Protein AF-A0A7Z9JIG3-F1 (afdb_monomer_lite)

pLDDT: mean 84.03, std 18.08, range [43.31, 98.62]

Structure (mmCIF, N/CA/C/O backbone):
data_AF-A0A7Z9JIG3-F1
#
_entry.id   AF-A0A7Z9JIG3-F1
#
loop_
_atom_site.group_PDB
_atom_site.id
_atom_site.type_symbol
_atom_site.label_atom_id
_atom_site.label_alt_id
_atom_site.label_comp_id
_atom_site.label_asym_id
_atom_site.label_entity_id
_atom_site.label_seq_id
_atom_site.pdbx_PDB_ins_code
_atom_site.Cartn_x
_atom_site.Cartn_y
_atom_site.Cartn_z
_atom_site.occupancy
_atom_site.B_iso_or_equiv
_atom_site.auth_seq_id
_atom_site.auth_comp_id
_atom_site.auth_asym_id
_atom_site.auth_atom_id
_atom_site.pdbx_PDB_model_num
ATOM 1 N N . MET A 1 1 ? 5.951 4.928 -25.261 1.00 62.72 1 MET A N 1
ATOM 2 C CA . MET A 1 1 ? 5.215 4.439 -24.074 1.00 62.72 1 MET A CA 1
ATOM 3 C C . MET A 1 1 ? 5.091 2.922 -24.054 1.00 62.72 1 MET A C 1
ATOM 5 O O . MET A 1 1 ? 5.776 2.333 -23.246 1.00 62.72 1 MET A O 1
ATOM 9 N N . ILE A 1 2 ? 4.326 2.252 -24.931 1.00 71.62 2 ILE A N 1
ATOM 10 C CA . ILE A 1 2 ? 4.357 0.764 -24.968 1.00 71.62 2 ILE A CA 1
ATOM 11 C C . ILE A 1 2 ? 5.622 0.229 -25.665 1.00 71.62 2 ILE A C 1
ATOM 13 O O . ILE A 1 2 ? 6.087 -0.857 -25.353 1.00 71.62 2 ILE A O 1
ATOM 17 N N . ARG A 1 3 ? 6.213 1.014 -26.574 1.00 82.81 3 ARG A N 1
ATOM 18 C CA . ARG A 1 3 ? 7.421 0.633 -27.329 1.00 82.81 3 ARG A CA 1
ATOM 19 C C . ARG A 1 3 ? 8.702 0.548 -26.486 1.00 82.81 3 ARG A C 1
ATOM 21 O O . ARG A 1 3 ? 9.678 -0.004 -26.968 1.00 82.81 3 ARG A O 1
ATOM 28 N N . ASP A 1 4 ? 8.671 1.069 -25.261 1.00 93.25 4 ASP A N 1
ATOM 29 C CA . ASP A 1 4 ? 9.820 1.142 -24.346 1.00 93.25 4 ASP A CA 1
ATOM 30 C C . ASP A 1 4 ? 9.719 0.091 -23.220 1.00 93.25 4 ASP A C 1
ATOM 32 O O . ASP A 1 4 ? 10.455 0.144 -22.238 1.00 93.25 4 ASP A O 1
ATOM 36 N N . ILE A 1 5 ? 8.765 -0.841 -23.332 1.00 92.31 5 ILE A N 1
ATOM 37 C CA . ILE A 1 5 ? 8.522 -1.910 -22.362 1.00 92.31 5 ILE A CA 1
ATOM 38 C C . ILE A 1 5 ? 9.065 -3.208 -22.951 1.00 92.31 5 ILE A C 1
ATOM 40 O O . ILE A 1 5 ? 8.546 -3.688 -23.956 1.00 92.31 5 ILE A O 1
ATOM 44 N N . ASP A 1 6 ? 10.078 -3.780 -22.304 1.00 95.69 6 ASP A N 1
ATOM 45 C CA . ASP A 1 6 ? 10.637 -5.081 -22.681 1.00 95.69 6 ASP A CA 1
ATOM 46 C C . ASP A 1 6 ? 9.633 -6.215 -22.402 1.00 95.69 6 ASP A C 1
ATOM 48 O O . ASP A 1 6 ? 9.202 -6.927 -23.307 1.00 95.69 6 ASP A O 1
ATOM 52 N N . HIS A 1 7 ? 9.168 -6.329 -21.155 1.00 95.12 7 HIS A N 1
ATOM 53 C CA . HIS A 1 7 ? 8.132 -7.284 -20.766 1.00 95.12 7 HIS A CA 1
ATOM 54 C C . HIS A 1 7 ? 7.366 -6.834 -19.511 1.00 95.12 7 HIS A C 1
ATOM 56 O O . HIS A 1 7 ? 7.754 -5.902 -18.804 1.00 95.12 7 HIS A O 1
ATOM 62 N N . ILE A 1 8 ? 6.243 -7.501 -19.230 1.00 95.38 8 ILE A N 1
ATOM 63 C CA . ILE A 1 8 ? 5.399 -7.227 -18.060 1.00 95.38 8 ILE A CA 1
ATOM 64 C C . ILE A 1 8 ? 5.920 -8.037 -16.869 1.00 95.38 8 ILE A C 1
ATOM 66 O O . ILE A 1 8 ? 5.785 -9.257 -16.854 1.00 95.38 8 ILE A O 1
ATOM 70 N N . LEU A 1 9 ? 6.463 -7.358 -15.854 1.00 97.00 9 LEU A N 1
ATOM 71 C CA . LEU A 1 9 ? 6.930 -8.002 -14.617 1.00 97.00 9 LEU A CA 1
ATOM 72 C C . LEU A 1 9 ? 5.777 -8.467 -13.724 1.00 97.00 9 LEU A C 1
ATOM 74 O O . LEU A 1 9 ? 5.804 -9.567 -13.181 1.00 97.00 9 LEU A O 1
ATOM 78 N N . ILE A 1 10 ? 4.763 -7.616 -13.558 1.00 97.31 10 ILE A N 1
ATOM 79 C CA . ILE A 1 10 ? 3.598 -7.907 -12.725 1.00 97.31 10 ILE A CA 1
ATOM 80 C C . ILE A 1 10 ? 2.353 -7.484 -13.492 1.00 97.31 10 ILE A C 1
ATOM 82 O O . ILE A 1 10 ? 2.166 -6.313 -13.825 1.00 97.31 10 ILE A O 1
ATOM 86 N N . ALA A 1 11 ? 1.498 -8.456 -13.796 1.00 97.75 11 ALA A N 1
ATOM 87 C CA . ALA A 1 11 ? 0.231 -8.186 -14.453 1.00 97.75 11 ALA A CA 1
ATOM 88 C C . ALA A 1 11 ? -0.695 -7.373 -13.534 1.00 97.75 11 ALA A C 1
ATOM 90 O O . ALA A 1 11 ? -0.693 -7.540 -12.315 1.00 97.75 11 ALA A O 1
ATOM 91 N N . ARG A 1 12 ? -1.565 -6.549 -14.130 1.00 96.69 12 ARG A N 1
ATOM 92 C CA . ARG A 1 12 ? -2.561 -5.747 -13.396 1.00 96.69 12 ARG A CA 1
ATOM 93 C C . ARG A 1 12 ? -3.390 -6.582 -12.413 1.00 96.69 12 ARG A C 1
ATOM 95 O O . ARG A 1 12 ? -3.611 -6.140 -11.291 1.00 96.69 12 ARG A O 1
ATOM 102 N N . GLY A 1 13 ? -3.839 -7.767 -12.837 1.00 97.94 13 GLY A N 1
ATOM 103 C CA . GLY A 1 13 ? -4.615 -8.677 -11.988 1.00 97.94 13 GLY A CA 1
ATOM 104 C C . GLY A 1 13 ? -3.838 -9.101 -10.743 1.00 97.94 13 GLY A C 1
ATOM 105 O O . GLY A 1 13 ? -4.337 -8.938 -9.639 1.00 97.94 13 GLY A O 1
ATOM 106 N N . ALA A 1 14 ? -2.572 -9.496 -10.914 1.00 98.38 14 ALA A N 1
ATOM 107 C CA . ALA A 1 14 ? -1.705 -9.890 -9.806 1.00 98.38 14 ALA A CA 1
ATOM 108 C C . ALA A 1 14 ? -1.461 -8.745 -8.806 1.00 98.38 14 ALA A C 1
ATOM 110 O O . ALA A 1 14 ? -1.456 -8.980 -7.600 1.00 98.38 14 ALA A O 1
ATOM 111 N N . ILE A 1 15 ? -1.318 -7.498 -9.280 1.00 98.38 15 ILE A N 1
ATOM 112 C CA . ILE A 1 15 ? -1.245 -6.323 -8.394 1.00 98.38 15 ILE A CA 1
ATOM 113 C C . ILE A 1 15 ? -2.559 -6.164 -7.621 1.00 98.38 15 ILE A C 1
ATOM 115 O O . ILE A 1 15 ? -2.535 -6.035 -6.401 1.00 98.38 15 ILE A O 1
ATOM 119 N N . SER A 1 16 ? -3.704 -6.206 -8.309 1.00 98.25 16 SER A N 1
ATOM 120 C CA . SER A 1 16 ? -5.017 -6.043 -7.672 1.00 98.25 16 SER A CA 1
ATOM 121 C C . SER A 1 16 ? -5.298 -7.120 -6.624 1.00 98.25 16 SER A C 1
ATOM 123 O O . SER A 1 16 ? -5.801 -6.798 -5.548 1.00 98.25 16 SER A O 1
ATOM 125 N N . ASP A 1 17 ? -4.966 -8.376 -6.917 1.00 98.56 17 ASP A N 1
ATOM 126 C CA . ASP A 1 17 ? -5.141 -9.486 -5.984 1.00 98.56 17 ASP A CA 1
ATOM 127 C C . ASP A 1 17 ? -4.232 -9.315 -4.769 1.00 98.56 17 ASP A C 1
ATOM 129 O O . ASP A 1 17 ? -4.701 -9.400 -3.633 1.00 98.56 17 ASP A O 1
ATOM 133 N N . ARG A 1 18 ? -2.966 -8.936 -4.988 1.00 98.50 18 ARG A N 1
ATOM 134 C CA . ARG A 1 18 ? -2.036 -8.699 -3.885 1.00 98.50 18 ARG A CA 1
ATOM 135 C C . ARG A 1 18 ? -2.464 -7.537 -2.992 1.00 98.50 18 ARG A C 1
ATOM 137 O O . ARG A 1 18 ? -2.341 -7.628 -1.774 1.00 98.50 18 ARG A O 1
ATOM 144 N N . VAL A 1 19 ? -2.977 -6.453 -3.569 1.00 98.56 19 VAL A N 1
ATOM 145 C CA . VAL A 1 19 ? -3.496 -5.310 -2.804 1.00 98.56 19 VAL A CA 1
ATOM 146 C C . VAL A 1 19 ? -4.714 -5.719 -1.967 1.00 98.56 19 VAL A C 1
ATOM 148 O O . VAL A 1 19 ? -4.804 -5.328 -0.804 1.00 98.56 19 VAL A O 1
ATOM 151 N N . ARG A 1 20 ? -5.616 -6.550 -2.508 1.00 98.50 20 ARG A N 1
ATOM 152 C CA . ARG A 1 20 ? -6.767 -7.087 -1.762 1.00 98.50 20 ARG A CA 1
ATOM 153 C C . ARG A 1 20 ? -6.321 -7.934 -0.569 1.00 98.50 20 ARG A C 1
ATOM 155 O O . ARG A 1 20 ? -6.821 -7.729 0.535 1.00 98.50 20 ARG A O 1
ATOM 162 N N . GLU A 1 21 ? -5.379 -8.851 -0.784 1.00 98.62 21 GLU A N 1
ATOM 163 C CA . GLU A 1 21 ? -4.799 -9.683 0.280 1.00 98.62 21 GLU A CA 1
ATOM 164 C C . GLU A 1 21 ? -4.140 -8.833 1.370 1.00 98.62 21 GLU A C 1
ATOM 166 O O . GLU A 1 21 ? -4.319 -9.096 2.558 1.00 98.62 21 GLU A O 1
ATOM 171 N N . LEU A 1 22 ? -3.394 -7.795 0.977 1.00 98.38 22 LEU A N 1
ATOM 172 C CA . LEU A 1 22 ? -2.766 -6.867 1.917 1.00 98.38 22 LEU A CA 1
ATOM 173 C C . LEU A 1 22 ? -3.805 -6.100 2.736 1.00 98.38 22 LEU A C 1
ATOM 175 O O . LEU A 1 22 ? -3.637 -5.990 3.946 1.00 98.38 22 LEU A O 1
ATOM 179 N N . GLY A 1 23 ? -4.882 -5.618 2.110 1.00 97.31 23 GLY A N 1
ATOM 180 C CA . GLY A 1 23 ? -5.986 -4.967 2.817 1.00 97.31 23 GLY A CA 1
ATOM 181 C C . GLY A 1 23 ? -6.583 -5.877 3.890 1.00 97.31 23 GLY A C 1
ATOM 182 O O . GLY A 1 23 ? -6.626 -5.498 5.055 1.00 97.31 23 GLY A O 1
ATOM 183 N N . GLN A 1 24 ? -6.923 -7.119 3.527 1.00 97.44 24 GLN A N 1
ATOM 184 C CA . GLN A 1 24 ? -7.437 -8.123 4.468 1.00 97.44 24 GLN A CA 1
ATOM 185 C C . GLN A 1 24 ? -6.457 -8.418 5.608 1.00 97.44 24 GLN A C 1
ATOM 187 O O . GLN A 1 24 ? -6.859 -8.510 6.768 1.00 97.44 24 GLN A O 1
ATOM 192 N N . ALA A 1 25 ? -5.169 -8.563 5.287 1.00 97.94 25 ALA A N 1
ATOM 193 C CA . ALA A 1 25 ? -4.140 -8.806 6.285 1.00 97.94 25 ALA A CA 1
ATOM 194 C C . ALA A 1 25 ? -4.022 -7.627 7.259 1.00 97.94 25 ALA A C 1
ATOM 196 O O . ALA A 1 25 ? -3.982 -7.857 8.463 1.00 97.94 25 ALA A O 1
ATOM 197 N N . ILE A 1 26 ? -4.002 -6.386 6.765 1.00 95.94 26 ILE A N 1
ATOM 198 C CA . ILE A 1 26 ? -3.933 -5.181 7.602 1.00 95.94 26 ILE A CA 1
ATOM 199 C C . ILE A 1 26 ? -5.168 -5.075 8.494 1.00 95.94 26 ILE A C 1
ATOM 201 O O . ILE A 1 26 ? -5.008 -4.872 9.692 1.00 95.94 26 ILE A O 1
ATOM 205 N N . THR A 1 27 ? -6.372 -5.264 7.943 1.00 93.88 27 THR A N 1
ATOM 206 C CA . THR A 1 27 ? -7.616 -5.258 8.726 1.00 93.88 27 THR A CA 1
ATOM 207 C C . THR A 1 27 ? -7.532 -6.250 9.873 1.00 93.88 27 THR A C 1
ATOM 209 O O . THR A 1 27 ? -7.668 -5.840 11.015 1.00 93.88 27 THR A O 1
ATOM 212 N N . LYS A 1 28 ? -7.150 -7.502 9.586 1.00 95.06 28 LYS A N 1
ATOM 213 C CA . LYS A 1 28 ? -6.996 -8.536 10.613 1.00 95.06 28 LYS A CA 1
ATOM 214 C C . LYS A 1 28 ? -5.994 -8.157 11.709 1.00 95.06 28 LYS A C 1
ATOM 216 O O . LYS A 1 28 ? -6.205 -8.459 12.877 1.00 95.06 28 LYS A O 1
ATOM 221 N N . HIS A 1 29 ? -4.879 -7.521 11.349 1.00 94.56 29 HIS A N 1
ATOM 222 C CA . HIS A 1 29 ? -3.883 -7.079 12.335 1.00 94.56 29 HIS A CA 1
ATOM 223 C C . HIS A 1 29 ? -4.380 -5.927 13.212 1.00 94.56 29 HIS A C 1
ATOM 225 O O . HIS A 1 29 ? -3.826 -5.703 14.283 1.00 94.56 29 HIS A O 1
ATOM 231 N N . LEU A 1 30 ? -5.393 -5.195 12.754 1.00 91.88 30 LEU A N 1
ATOM 232 C CA . LEU A 1 30 ? -5.990 -4.070 13.460 1.00 91.88 30 LEU A CA 1
ATOM 233 C C . LEU A 1 30 ? -7.374 -4.415 14.035 1.00 91.88 30 LEU A C 1
ATOM 235 O O . LEU A 1 30 ? -8.058 -3.506 14.483 1.00 91.88 30 LEU A O 1
ATOM 239 N N . ASP A 1 31 ? -7.778 -5.692 14.072 1.00 88.19 31 ASP A N 1
ATOM 240 C CA . ASP A 1 31 ? -9.097 -6.119 14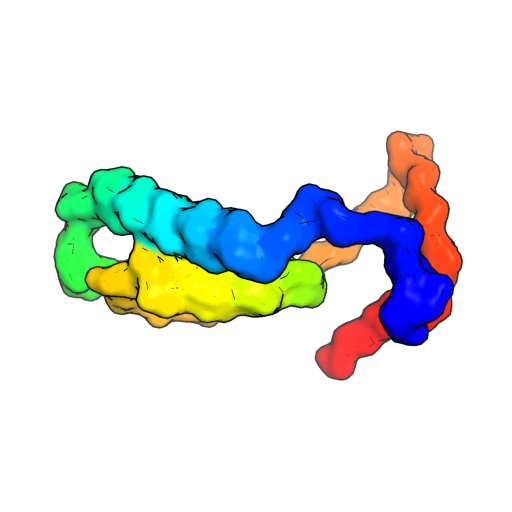.580 1.00 88.19 31 ASP A CA 1
ATOM 241 C C . ASP A 1 31 ? -9.323 -5.738 16.058 1.00 88.19 31 ASP A C 1
ATOM 243 O O . ASP A 1 31 ? -10.461 -5.563 16.485 1.00 88.19 31 ASP A O 1
ATOM 247 N N . GLU A 1 32 ? -8.251 -5.611 16.850 1.00 86.56 32 GLU A N 1
ATOM 248 C CA . GLU A 1 32 ? -8.316 -5.186 18.259 1.00 86.56 32 GLU A CA 1
ATOM 249 C C . GLU A 1 32 ? -8.427 -3.662 18.431 1.00 86.56 32 GLU A C 1
ATOM 251 O O . GLU A 1 32 ? -8.669 -3.176 19.537 1.00 86.56 32 GLU A O 1
ATOM 256 N N . VAL A 1 33 ? -8.231 -2.896 17.355 1.00 84.19 33 VAL A N 1
ATOM 257 C CA . VAL A 1 33 ? -8.407 -1.444 17.363 1.00 84.19 33 VAL A CA 1
ATOM 258 C C . VAL A 1 33 ? -9.902 -1.141 17.365 1.00 84.19 33 VAL A C 1
ATOM 260 O O . VAL A 1 33 ? -10.662 -1.723 16.594 1.00 84.19 33 VAL A O 1
ATOM 263 N N . ASP A 1 34 ? -10.325 -0.217 18.229 1.00 80.56 34 ASP A N 1
ATOM 264 C CA . ASP A 1 34 ? -11.718 0.222 18.295 1.00 80.56 34 ASP A CA 1
ATOM 265 C C . ASP A 1 34 ? -12.208 0.643 16.898 1.00 80.56 34 ASP A C 1
ATOM 267 O O . ASP A 1 34 ? -11.540 1.406 16.196 1.00 80.56 34 ASP A O 1
ATOM 271 N N . ALA A 1 35 ? -13.385 0.159 16.495 1.00 74.56 35 ALA A N 1
ATOM 272 C CA . ALA A 1 35 ? -13.995 0.473 15.206 1.00 74.56 35 ALA A CA 1
ATOM 273 C C . ALA A 1 35 ? -14.212 1.987 15.004 1.00 74.56 35 ALA A C 1
ATOM 275 O O . ALA A 1 35 ? -14.307 2.458 13.865 1.00 74.56 35 ALA A O 1
ATOM 276 N N . ASP A 1 36 ? -14.275 2.759 16.093 1.00 78.88 36 ASP A N 1
ATOM 277 C CA . ASP A 1 36 ? -14.367 4.215 16.046 1.00 78.88 36 ASP A CA 1
ATOM 278 C C . ASP A 1 36 ? -13.022 4.941 15.944 1.00 78.88 36 ASP A C 1
ATOM 280 O O . ASP A 1 36 ? -13.002 6.141 15.641 1.00 78.88 36 ASP A O 1
ATOM 284 N N . GLN A 1 37 ? -11.904 4.238 16.122 1.00 84.56 37 GLN A N 1
ATOM 285 C CA . GLN A 1 37 ? -10.573 4.813 16.018 1.00 84.56 37 GLN A CA 1
ATOM 286 C C . GLN A 1 37 ? -10.149 4.972 14.552 1.00 84.56 37 GLN A C 1
ATOM 288 O O . GLN A 1 37 ? -10.157 4.046 13.743 1.00 84.56 37 GLN A O 1
ATOM 293 N N . GLU A 1 38 ? -9.752 6.193 14.206 1.00 90.25 38 GLU A N 1
ATOM 294 C CA . GLU A 1 38 ? -9.254 6.530 12.877 1.00 90.25 38 GLU A CA 1
ATOM 295 C C . GLU A 1 38 ? -7.791 6.091 12.710 1.00 90.25 38 GLU A C 1
ATOM 297 O O . GLU A 1 38 ? -6.934 6.405 13.541 1.00 90.25 38 GLU A O 1
ATOM 302 N N . ILE A 1 39 ? -7.484 5.414 11.601 1.00 92.31 39 ILE A N 1
ATOM 303 C CA . ILE A 1 39 ? -6.111 5.068 11.218 1.00 92.31 39 ILE A CA 1
ATOM 304 C C . ILE A 1 39 ? -5.530 6.149 10.312 1.00 92.31 39 ILE A C 1
ATOM 306 O O . ILE A 1 39 ? -6.191 6.657 9.404 1.00 92.31 39 ILE A O 1
ATOM 310 N N . VAL A 1 40 ? -4.254 6.472 10.521 1.00 94.06 40 VAL A N 1
ATOM 311 C CA . VAL A 1 40 ? -3.516 7.392 9.652 1.00 94.06 40 VAL A CA 1
ATOM 312 C C . VAL A 1 40 ? -2.709 6.604 8.623 1.00 94.06 40 VAL A C 1
ATOM 314 O O . VAL A 1 40 ? -1.813 5.843 8.981 1.00 94.06 40 VAL A O 1
ATOM 317 N N . LEU A 1 41 ? -2.998 6.821 7.341 1.00 94.8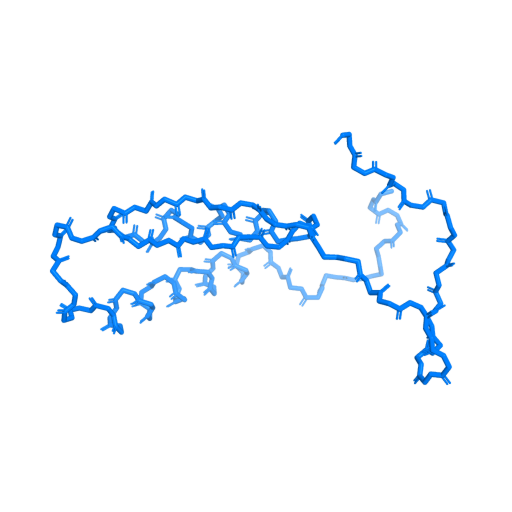1 41 LEU A N 1
ATOM 318 C CA . LEU A 1 41 ? -2.256 6.249 6.219 1.00 94.81 41 LEU A CA 1
ATOM 319 C C . LEU A 1 41 ? -1.301 7.301 5.646 1.00 94.81 41 LEU A C 1
ATOM 321 O O . LEU A 1 41 ? -1.735 8.269 5.020 1.00 94.81 41 LEU A O 1
ATOM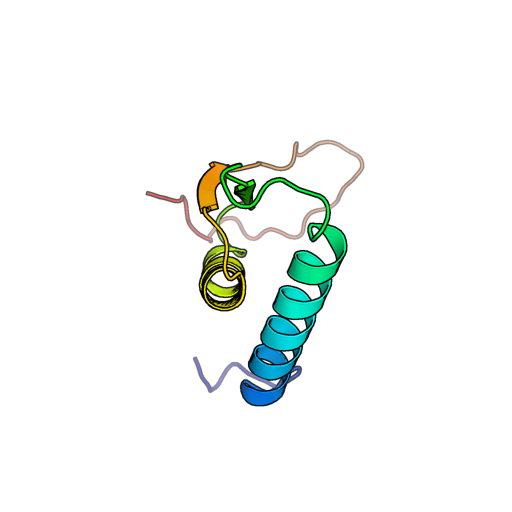 325 N N . VAL A 1 42 ? 0.001 7.115 5.866 1.00 95.81 42 VAL A N 1
ATOM 326 C CA . VAL A 1 42 ? 1.043 8.046 5.407 1.00 95.81 42 VAL A CA 1
ATOM 327 C C . VAL A 1 42 ? 1.602 7.581 4.060 1.00 95.81 42 VAL A C 1
ATOM 329 O O . VAL A 1 42 ? 2.237 6.531 3.976 1.00 95.81 42 VAL A O 1
ATOM 332 N N . ALA A 1 43 ? 1.386 8.361 3.002 1.00 95.25 43 ALA A N 1
ATOM 333 C CA . ALA A 1 43 ? 1.865 8.069 1.655 1.00 95.25 43 ALA A CA 1
ATOM 334 C C . ALA A 1 43 ? 3.112 8.896 1.318 1.00 95.25 43 ALA A C 1
ATOM 336 O O . ALA A 1 43 ? 3.073 10.129 1.313 1.00 95.25 43 ALA A O 1
ATOM 337 N N . ILE A 1 44 ? 4.213 8.214 0.988 1.00 94.81 44 ILE A N 1
ATOM 338 C CA . ILE A 1 44 ? 5.464 8.866 0.583 1.00 94.81 44 ILE A CA 1
ATOM 339 C C . ILE A 1 44 ? 5.441 9.140 -0.922 1.00 94.81 44 ILE A C 1
ATOM 341 O O . ILE A 1 44 ? 5.400 8.216 -1.739 1.00 94.81 44 ILE A O 1
ATOM 345 N N . MET A 1 45 ? 5.431 10.410 -1.302 1.00 93.69 45 MET A N 1
ATOM 346 C CA . MET A 1 45 ? 5.290 10.848 -2.687 1.00 93.69 45 MET A CA 1
ATOM 347 C C . MET A 1 45 ? 6.591 10.705 -3.491 1.00 93.69 45 MET A C 1
ATOM 349 O O . MET A 1 45 ? 7.684 10.799 -2.943 1.00 93.69 45 MET A O 1
ATOM 353 N N . THR A 1 46 ? 6.518 10.470 -4.807 1.00 88.88 46 THR A N 1
ATOM 354 C CA . THR A 1 46 ? 5.298 10.406 -5.654 1.00 88.88 46 THR A CA 1
ATOM 355 C C . THR A 1 46 ? 4.834 8.992 -5.981 1.00 88.88 46 THR A C 1
ATOM 357 O O . THR A 1 46 ? 3.643 8.759 -6.185 1.00 88.88 46 THR A O 1
ATOM 360 N N . GLY A 1 47 ? 5.764 8.035 -6.003 1.00 91.50 47 GLY A N 1
ATOM 361 C CA . GLY A 1 47 ? 5.536 6.696 -6.549 1.00 91.50 47 GLY A CA 1
ATOM 362 C C . GLY A 1 47 ? 4.508 5.851 -5.793 1.00 91.50 47 GLY A C 1
ATOM 363 O O . GLY A 1 47 ? 3.972 4.904 -6.361 1.00 91.50 47 GLY A O 1
ATOM 364 N N . SER A 1 48 ? 4.190 6.187 -4.538 1.00 95.56 48 SER A N 1
ATOM 365 C CA . SER A 1 48 ? 3.220 5.420 -3.743 1.00 95.56 48 SER A CA 1
ATOM 366 C C . SER A 1 48 ? 1.756 5.740 -4.053 1.00 95.56 48 SER A C 1
ATOM 368 O O . SER A 1 48 ? 0.887 4.971 -3.648 1.00 95.56 48 SER A O 1
ATOM 370 N N . LEU A 1 49 ? 1.460 6.830 -4.775 1.00 94.25 49 LEU A N 1
ATOM 371 C CA . LEU A 1 49 ? 0.099 7.368 -4.886 1.00 94.25 49 LEU A CA 1
ATOM 372 C C . LEU A 1 49 ? -0.916 6.339 -5.407 1.00 94.25 49 LEU A C 1
ATOM 374 O O . LEU A 1 49 ? -1.974 6.161 -4.809 1.00 94.25 49 LEU A O 1
ATOM 378 N N . ILE A 1 50 ? -0.583 5.639 -6.495 1.00 95.88 50 ILE A N 1
ATOM 379 C CA . ILE A 1 50 ? -1.483 4.653 -7.112 1.00 95.88 50 ILE A CA 1
ATOM 380 C C . ILE A 1 50 ? -1.683 3.443 -6.196 1.00 95.88 50 ILE A C 1
ATOM 382 O O . ILE A 1 50 ? -2.811 3.010 -5.983 1.00 95.88 50 ILE A O 1
ATOM 386 N N . PHE A 1 51 ? -0.602 2.942 -5.596 1.00 96.88 51 PHE A N 1
ATOM 387 C CA . PHE A 1 51 ? -0.663 1.806 -4.679 1.00 96.88 51 PHE A CA 1
ATOM 388 C C . PHE A 1 51 ? -1.507 2.118 -3.438 1.00 96.88 51 PHE A C 1
ATOM 390 O O . PHE A 1 51 ? -2.384 1.339 -3.076 1.00 96.88 51 PHE A O 1
ATOM 397 N N . VAL A 1 52 ? -1.284 3.278 -2.815 1.00 96.50 52 VAL A N 1
ATOM 398 C CA . VAL A 1 52 ? -2.059 3.729 -1.652 1.00 96.50 52 VAL A CA 1
ATOM 399 C C . VAL A 1 52 ? -3.531 3.917 -2.021 1.00 96.50 52 VAL A C 1
ATOM 401 O O . VAL A 1 52 ? -4.404 3.541 -1.239 1.00 96.50 52 VAL A O 1
ATOM 404 N N . ALA A 1 53 ? -3.816 4.441 -3.217 1.00 95.56 53 ALA A N 1
ATOM 405 C CA . ALA A 1 53 ? -5.180 4.608 -3.702 1.00 95.56 53 ALA A CA 1
ATOM 406 C C . ALA A 1 53 ? -5.928 3.291 -3.906 1.00 95.56 53 ALA A C 1
ATOM 408 O O . ALA A 1 53 ? -7.114 3.207 -3.587 1.00 95.56 53 ALA A O 1
ATOM 409 N N . ASP A 1 54 ? -5.249 2.263 -4.401 1.00 97.44 54 ASP A N 1
ATOM 410 C CA . ASP A 1 54 ? -5.846 0.940 -4.535 1.00 97.44 54 ASP A CA 1
ATOM 411 C C . ASP A 1 54 ? -5.995 0.261 -3.165 1.00 97.44 54 ASP A C 1
ATOM 413 O O . ASP A 1 54 ? -7.047 -0.309 -2.880 1.00 97.44 54 ASP A O 1
ATOM 417 N N . LEU A 1 55 ? -4.998 0.387 -2.282 1.00 97.62 55 LEU A N 1
ATOM 418 C CA . LEU A 1 55 ? -5.012 -0.219 -0.950 1.00 97.62 55 LEU A CA 1
ATOM 419 C C . LEU A 1 55 ? -6.126 0.335 -0.059 1.00 97.62 55 LEU A C 1
ATOM 421 O O . LEU A 1 55 ? -6.838 -0.446 0.569 1.00 97.62 55 LEU A O 1
ATOM 425 N N . MET A 1 56 ? -6.322 1.658 -0.025 1.00 95.19 56 MET A N 1
ATOM 426 C CA . MET A 1 56 ? -7.324 2.277 0.852 1.00 95.19 56 MET A CA 1
ATOM 427 C C . MET A 1 56 ? -8.754 1.787 0.576 1.00 95.19 56 MET A C 1
ATOM 429 O O . MET A 1 56 ? -9.565 1.730 1.493 1.00 95.19 56 MET A O 1
ATOM 433 N N . ARG A 1 57 ? -9.065 1.364 -0.661 1.00 95.06 57 ARG A N 1
ATOM 434 C CA . ARG A 1 57 ? -10.387 0.813 -1.023 1.00 95.06 57 ARG A CA 1
ATOM 435 C C . ARG A 1 57 ? -10.653 -0.562 -0.407 1.00 95.06 57 ARG A C 1
ATOM 437 O O . ARG A 1 57 ? -11.799 -1.001 -0.382 1.00 95.06 57 ARG A O 1
ATOM 444 N N . HIS A 1 58 ? -9.609 -1.245 0.058 1.00 96.56 58 HIS A N 1
ATOM 445 C CA . HIS A 1 58 ? -9.680 -2.565 0.682 1.00 96.56 58 HIS A CA 1
ATOM 446 C C . HIS A 1 58 ? -9.560 -2.524 2.210 1.00 96.56 58 HIS A C 1
ATOM 448 O O . HIS A 1 58 ? -9.483 -3.580 2.832 1.00 96.56 58 HIS A O 1
ATOM 454 N N . LEU A 1 59 ? -9.559 -1.334 2.812 1.00 93.69 59 LEU A N 1
ATOM 455 C CA . LEU A 1 59 ? -9.488 -1.141 4.256 1.00 93.69 59 LEU A CA 1
ATOM 456 C C . LEU A 1 59 ? -10.859 -0.652 4.769 1.00 93.69 59 LEU A C 1
ATOM 458 O O . LEU A 1 59 ? -11.182 0.525 4.605 1.00 93.69 59 LEU A O 1
ATOM 462 N N . PRO A 1 60 ? -11.694 -1.524 5.366 1.00 91.25 60 PRO A N 1
ATOM 463 C CA . PRO A 1 60 ? -13.049 -1.200 5.811 1.00 91.25 60 PRO A CA 1
ATOM 464 C C . PRO A 1 60 ? -13.046 -0.466 7.165 1.00 91.25 60 PRO A C 1
ATOM 466 O O . PRO A 1 60 ? -13.672 -0.906 8.123 1.00 91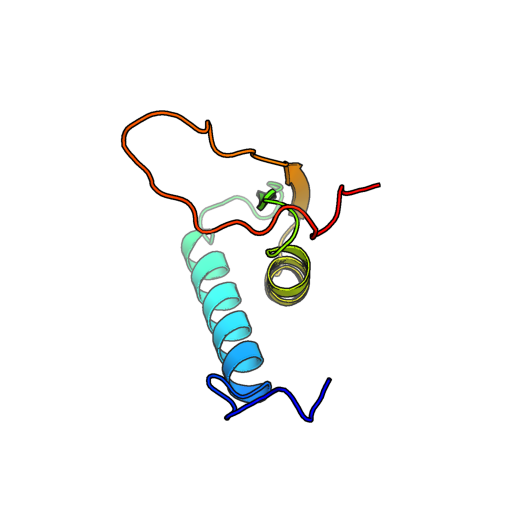.25 60 PRO A O 1
ATOM 469 N N . MET A 1 61 ? -12.311 0.641 7.260 1.00 89.69 61 MET A N 1
ATOM 470 C CA . MET A 1 61 ? -12.122 1.402 8.498 1.00 89.69 61 MET A CA 1
ATOM 471 C C . MET A 1 61 ? -12.056 2.908 8.228 1.00 89.69 61 MET A C 1
ATOM 473 O O . MET A 1 61 ? -11.878 3.341 7.089 1.00 89.69 61 MET A O 1
ATOM 477 N N . LYS A 1 62 ? -12.202 3.723 9.278 1.00 91.56 62 LYS A N 1
ATOM 478 C CA . LYS A 1 62 ? -12.023 5.178 9.185 1.00 91.56 62 LYS A CA 1
ATOM 479 C C . LYS A 1 62 ? -10.544 5.477 8.930 1.00 91.56 62 LYS A C 1
ATOM 481 O O . LYS A 1 62 ? -9.690 5.103 9.732 1.00 91.56 62 LYS A O 1
ATOM 486 N N . ILE A 1 63 ? -10.241 6.126 7.807 1.00 92.62 63 ILE A N 1
ATOM 487 C CA . ILE A 1 63 ? -8.866 6.414 7.383 1.00 92.62 63 ILE A CA 1
ATOM 488 C C . ILE A 1 63 ? -8.703 7.905 7.144 1.00 92.62 63 ILE A C 1
ATOM 490 O O . ILE A 1 63 ? -9.467 8.513 6.393 1.00 92.62 63 ILE A O 1
ATOM 494 N N . ARG A 1 64 ? -7.622 8.458 7.690 1.00 94.31 64 ARG A N 1
ATOM 495 C CA . ARG A 1 64 ? -7.098 9.771 7.329 1.00 94.31 64 ARG A CA 1
ATOM 496 C C . ARG A 1 64 ? -5.792 9.616 6.574 1.00 94.31 64 ARG A C 1
ATOM 498 O O . ARG A 1 64 ? -4.863 8.964 7.042 1.00 94.31 64 ARG A O 1
ATOM 505 N N . ILE A 1 65 ? -5.706 10.247 5.410 1.00 94.56 65 ILE A N 1
ATOM 506 C CA . ILE A 1 65 ? -4.511 10.195 4.565 1.00 94.56 65 ILE A CA 1
ATOM 507 C C . ILE A 1 65 ? -3.609 11.381 4.891 1.00 94.56 65 ILE A C 1
ATOM 509 O O . ILE A 1 65 ? -4.074 12.516 4.989 1.00 94.56 65 ILE A O 1
ATOM 513 N N . GLN A 1 66 ? -2.313 11.120 5.020 1.00 95.25 66 GLN A N 1
ATOM 514 C CA . GLN A 1 66 ? -1.276 12.144 5.069 1.00 95.25 66 GLN A CA 1
ATOM 515 C C . GLN A 1 66 ? -0.280 11.905 3.944 1.00 95.25 66 GLN A C 1
ATOM 517 O O . GLN A 1 66 ? 0.134 10.776 3.697 1.00 95.25 66 GLN A O 1
ATOM 522 N N . LEU A 1 67 ? 0.106 12.972 3.254 1.00 94.50 67 LEU A N 1
ATOM 523 C CA . LEU A 1 67 ? 1.115 12.917 2.204 1.00 94.50 67 LEU A CA 1
ATOM 524 C C . LEU A 1 67 ? 2.419 13.483 2.750 1.00 94.50 67 LEU A C 1
ATOM 526 O O . LEU A 1 67 ? 2.420 14.521 3.410 1.00 94.50 67 LEU A O 1
ATOM 530 N N . MET A 1 68 ? 3.525 12.809 2.459 1.00 93.75 68 MET A N 1
ATOM 531 C CA . MET A 1 68 ? 4.860 13.281 2.810 1.00 93.75 68 MET A CA 1
ATOM 532 C C . MET A 1 68 ? 5.794 13.141 1.616 1.00 93.75 68 MET A C 1
ATOM 534 O O . MET A 1 68 ? 5.720 12.176 0.859 1.00 93.75 68 MET A O 1
ATOM 538 N N . THR A 1 69 ? 6.709 14.088 1.461 1.00 89.88 69 THR A N 1
ATOM 539 C CA . THR A 1 69 ? 7.820 14.009 0.510 1.00 89.88 69 THR A CA 1
ATOM 540 C C . THR A 1 69 ? 9.113 13.820 1.284 1.00 89.88 69 THR A C 1
ATOM 542 O O . THR A 1 69 ? 9.344 14.515 2.272 1.00 89.88 69 THR A O 1
ATOM 545 N N . ALA A 1 70 ? 9.970 12.917 0.822 1.00 83.44 70 ALA A N 1
ATOM 546 C CA . ALA A 1 70 ? 11.319 12.770 1.345 1.00 83.44 70 ALA A CA 1
ATOM 547 C C . ALA A 1 70 ? 12.313 12.910 0.194 1.00 83.44 70 ALA A C 1
ATOM 549 O O . ALA A 1 70 ? 12.138 12.308 -0.867 1.00 83.44 70 ALA A O 1
ATOM 550 N N . SER A 1 71 ? 13.359 13.700 0.408 1.00 79.75 71 SER A N 1
ATOM 551 C CA . SER A 1 71 ? 14.514 13.762 -0.476 1.00 79.75 71 SER A CA 1
ATOM 552 C C . SER A 1 71 ? 15.656 12.978 0.156 1.00 79.75 71 SER A C 1
ATOM 554 O O . SER A 1 71 ? 15.924 13.077 1.353 1.00 79.75 71 SER A O 1
ATOM 556 N N . SER A 1 72 ? 16.328 12.156 -0.645 1.00 77.31 72 SER A N 1
ATOM 557 C CA . SER A 1 72 ? 17.564 11.521 -0.202 1.00 77.31 72 SER A CA 1
ATOM 558 C C . SER A 1 72 ? 18.630 12.598 -0.004 1.00 77.31 72 SER A C 1
ATOM 560 O O . SER A 1 72 ? 18.831 13.435 -0.886 1.00 77.31 72 SER A O 1
ATOM 562 N N . TYR A 1 73 ? 19.334 12.563 1.126 1.00 72.81 73 TYR A N 1
ATOM 563 C CA . TYR A 1 73 ? 20.548 13.353 1.301 1.00 72.81 73 TYR A CA 1
ATOM 564 C C . TYR A 1 73 ? 21.606 12.812 0.339 1.00 72.81 73 TYR A C 1
ATOM 566 O O . TYR A 1 73 ? 22.013 11.657 0.435 1.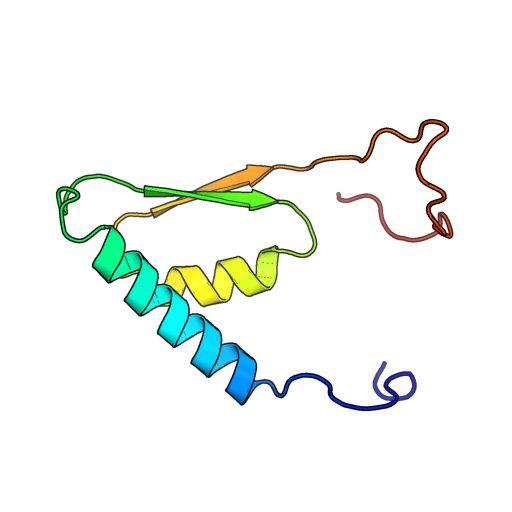00 72.81 73 TYR A O 1
ATOM 574 N N . ILE A 1 74 ? 22.022 13.622 -0.628 1.00 57.12 74 ILE A N 1
ATOM 575 C CA . ILE A 1 74 ? 23.124 13.272 -1.521 1.00 57.12 74 ILE A CA 1
ATOM 576 C C . ILE A 1 74 ? 24.416 13.473 -0.717 1.00 57.12 74 ILE A C 1
ATOM 578 O O . ILE A 1 74 ? 24.792 14.608 -0.439 1.00 57.12 74 ILE A O 1
ATOM 582 N N . GLY A 1 75 ? 25.070 12.387 -0.300 1.00 49.78 75 GLY A N 1
ATOM 583 C CA . GLY A 1 75 ? 26.336 12.438 0.437 1.00 49.78 75 GLY A CA 1
ATOM 584 C C . GLY A 1 75 ? 27.096 11.110 0.384 1.00 49.78 75 GLY A C 1
ATOM 585 O O . GLY A 1 75 ? 26.486 10.064 0.575 1.00 49.78 75 GLY A O 1
ATOM 586 N N . GLU A 1 76 ? 28.397 11.206 0.072 1.00 51.69 76 GLU A N 1
ATOM 587 C CA . GLU A 1 76 ? 29.531 10.256 -0.100 1.00 51.69 76 GLU A CA 1
ATOM 588 C C . GLU A 1 76 ? 29.409 8.710 -0.031 1.00 51.69 76 GLU A C 1
ATOM 590 O O . GLU A 1 76 ? 30.384 8.038 -0.354 1.00 51.69 76 GLU A O 1
ATOM 595 N N . SER A 1 77 ? 28.287 8.081 0.313 1.00 52.31 77 SER A N 1
ATOM 596 C CA . SER A 1 77 ? 28.174 6.608 0.389 1.00 52.31 77 SER A CA 1
ATOM 597 C C . SER A 1 77 ? 27.091 5.997 -0.503 1.00 52.31 77 SER A C 1
ATOM 599 O O . SER A 1 77 ? 26.926 4.779 -0.520 1.00 52.31 77 SER A O 1
ATOM 601 N N . THR A 1 78 ? 26.376 6.806 -1.288 1.00 50.12 78 THR A N 1
ATOM 602 C CA . THR A 1 78 ? 25.368 6.317 -2.242 1.00 50.12 78 THR A CA 1
ATOM 603 C C . THR A 1 78 ? 25.550 6.973 -3.606 1.00 50.12 78 THR A C 1
ATOM 605 O O . THR A 1 78 ? 25.181 8.131 -3.804 1.00 50.12 78 THR A O 1
ATOM 608 N N . THR A 1 79 ? 26.101 6.232 -4.567 1.00 43.31 79 THR A N 1
ATOM 609 C CA . THR A 1 79 ? 26.112 6.620 -5.981 1.00 43.31 79 THR A CA 1
ATOM 610 C C . THR A 1 79 ? 24.705 6.451 -6.556 1.00 43.31 79 THR A C 1
ATOM 612 O O . THR A 1 79 ? 24.265 5.357 -6.898 1.00 43.31 79 THR A O 1
ATOM 615 N N . SER A 1 80 ? 23.964 7.554 -6.633 1.00 48.09 80 SER A N 1
ATOM 616 C CA . SER A 1 80 ? 22.685 7.606 -7.340 1.00 48.09 80 SER A CA 1
ATOM 617 C C . SER A 1 80 ? 22.945 7.881 -8.822 1.00 48.09 80 SER A C 1
ATOM 619 O O . SER A 1 80 ? 23.416 8.962 -9.171 1.00 48.09 80 SER A O 1
ATOM 621 N N . ASN A 1 81 ? 22.614 6.934 -9.705 1.00 50.56 81 ASN A N 1
ATOM 622 C CA . ASN A 1 81 ? 22.453 7.218 -11.134 1.00 50.56 81 ASN A CA 1
ATOM 623 C C . ASN A 1 81 ? 21.151 8.013 -11.315 1.00 50.56 81 ASN A C 1
ATOM 625 O O . ASN A 1 81 ? 20.100 7.441 -11.598 1.00 50.56 81 ASN A O 1
ATOM 629 N N . LYS A 1 82 ? 21.196 9.331 -11.105 1.00 51.97 82 LYS A N 1
ATOM 630 C CA . LYS A 1 82 ? 20.079 10.220 -11.438 1.00 51.97 82 LYS A CA 1
ATOM 631 C C . LYS A 1 82 ?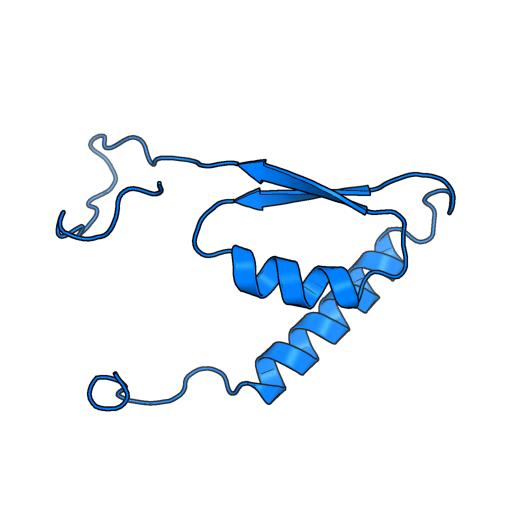 20.498 11.220 -12.505 1.00 51.97 82 LYS A C 1
ATOM 633 O O . LYS A 1 82 ? 21.177 12.202 -12.227 1.00 51.97 82 LYS A O 1
ATOM 638 N N . ASP A 1 83 ? 20.034 10.940 -13.717 1.00 49.88 83 ASP A N 1
ATOM 639 C CA . ASP A 1 83 ? 19.741 11.940 -14.736 1.00 49.88 83 ASP A CA 1
ATOM 640 C C . ASP A 1 83 ? 18.753 12.959 -14.131 1.00 49.88 83 ASP A C 1
ATOM 642 O O . ASP A 1 83 ? 17.715 12.589 -13.572 1.00 49.88 83 ASP A O 1
ATOM 646 N N . SER A 1 84 ? 19.123 14.238 -14.148 1.00 49.69 84 SER A N 1
ATOM 647 C CA . SER A 1 84 ? 18.467 15.336 -13.426 1.00 49.69 84 SER A CA 1
ATOM 648 C C . SER A 1 84 ? 17.225 15.897 -14.134 1.00 49.69 84 SER A C 1
ATOM 650 O O . SER A 1 84 ? 16.725 16.954 -13.761 1.00 49.69 84 SER A O 1
ATOM 652 N N . SER A 1 85 ? 16.697 15.195 -15.138 1.00 46.56 85 SER A N 1
ATOM 653 C CA . SER A 1 85 ? 15.582 15.657 -15.977 1.00 46.56 85 SER A CA 1
ATOM 654 C C . SER A 1 85 ? 14.176 15.256 -15.495 1.00 46.56 85 SER A C 1
ATOM 656 O O . SER A 1 85 ? 13.185 15.648 -16.112 1.00 46.56 85 SER A O 1
ATOM 658 N N . LEU A 1 86 ? 14.037 14.512 -14.391 1.00 45.88 86 LEU A N 1
ATOM 659 C CA . LEU A 1 86 ? 12.738 14.004 -13.925 1.00 45.88 86 LEU A CA 1
ATOM 660 C C . LEU A 1 86 ? 12.161 14.806 -12.749 1.00 45.88 86 LEU A C 1
ATOM 662 O O . LEU A 1 86 ? 12.372 14.463 -11.589 1.00 45.88 86 LEU A O 1
ATOM 666 N N . GLY A 1 87 ? 11.371 15.821 -13.111 1.00 47.25 87 GLY A N 1
ATOM 667 C CA . GLY A 1 87 ? 10.140 16.242 -12.433 1.00 47.25 87 GLY A CA 1
ATOM 668 C C . GLY A 1 87 ? 10.268 16.764 -11.005 1.00 47.25 87 GLY A C 1
ATOM 669 O O . GLY A 1 87 ? 10.199 15.995 -10.047 1.00 47.25 87 GLY A O 1
ATOM 670 N N . GLU A 1 88 ? 10.303 18.087 -10.857 1.00 47.09 88 GLU A N 1
ATOM 671 C CA . GLU A 1 88 ? 9.784 18.702 -9.638 1.00 47.09 88 GLU A CA 1
ATOM 672 C C . GLU A 1 88 ? 8.276 18.422 -9.554 1.00 47.09 88 GLU A C 1
ATOM 674 O O . GLU A 1 88 ? 7.541 18.519 -10.542 1.00 47.09 88 GLU A O 1
ATOM 679 N N . LEU A 1 89 ? 7.836 18.002 -8.370 1.00 44.78 89 LEU A N 1
ATOM 680 C CA . LEU A 1 89 ? 6.425 18.034 -8.006 1.00 44.78 89 LEU A CA 1
ATOM 681 C C . LEU A 1 89 ? 5.925 19.489 -8.093 1.00 44.78 89 LEU A C 1
ATOM 683 O O . LEU A 1 89 ? 6.699 20.378 -7.738 1.00 44.78 89 LEU A O 1
ATOM 687 N N . PRO A 1 90 ? 4.682 19.744 -8.543 1.00 51.34 90 PRO A N 1
ATOM 688 C CA . PRO A 1 90 ? 4.081 21.073 -8.438 1.00 51.34 90 PRO A CA 1
ATOM 689 C C . PRO A 1 90 ? 4.000 21.566 -6.988 1.00 51.34 90 PRO A C 1
ATOM 691 O O . PRO A 1 90 ? 3.911 20.714 -6.069 1.00 51.34 90 PRO A O 1
#

Radius of gyration: 17.44 Å; chains: 1; bounding box: 44×31×46 Å

Foldseek 3Di:
DVVPDPDDPADPVRLLVVLLVVQVVVQVVCVVPPLPDEAEAEAEDDVCPVSVVSNVVNHPGHYDYHYDYDDDDDDDPDDDPDDPPDDDDD

Sequence (90 aa):
MIRDIDHILIARGAISDRVRELGQAITKHLDEVDADQEIVLVAIMTGSLIFVADLMRHLPMKIRIQLMTASSYIGESTTSNKDSSLGELP

Secondary structure (DSSP, 8-state):
-GGG----SS-HHHHHHHHHHHHHHHHHHTTTS-TTSPEEEEEEETTTHHHHHHHHTT--S-EEEEEEE------TT------TTS----